Protein AF-A0A842SRC9-F1 (afdb_monomer_lite)

pLDDT: mean 84.94, std 12.38, range [43.25, 96.5]

Secondary structure (DSSP, 8-state):
-----PPPPP--SS---GGG---GGGGTT-EEE-TTS-EEEEEEEEEEETTEEEEEEEEESSEEEEEGGGEETT-SSEEEESS--GGGGTT-EEE-TTS-EEEEEEEEE-SSSSS--SEEEEESSTTSPPEEEEGGGEEE-SSEEEESS---

Radius of gyration: 21.08 Å; chains: 1; bounding box: 48×25×72 Å

Structure (mmCIF, N/CA/C/O backbone):
data_AF-A0A842SRC9-F1
#
_entry.id   AF-A0A842SRC9-F1
#
loop_
_atom_site.group_PDB
_atom_site.id
_atom_site.type_symbol
_atom_site.label_atom_id
_atom_site.label_alt_id
_atom_site.label_comp_id
_atom_site.label_asym_id
_atom_site.label_entity_id
_atom_site.label_seq_id
_atom_site.pdbx_PDB_ins_code
_atom_site.Cartn_x
_atom_site.Cartn_y
_atom_site.Cartn_z
_atom_site.occupancy
_atom_site.B_iso_or_equiv
_atom_site.auth_seq_id
_atom_site.auth_comp_id
_atom_site.auth_asym_id
_atom_site.auth_atom_id
_atom_site.pdbx_PDB_model_num
ATOM 1 N N . MET A 1 1 ? 2.477 3.929 46.086 1.00 43.25 1 MET A N 1
ATOM 2 C CA . MET A 1 1 ? 0.997 3.905 46.073 1.00 43.25 1 MET A CA 1
ATOM 3 C C . MET A 1 1 ? 0.545 3.603 44.647 1.00 43.25 1 MET A C 1
ATOM 5 O O . MET A 1 1 ? 0.725 4.438 43.773 1.00 43.25 1 MET A O 1
ATOM 9 N N . LEU A 1 2 ? 0.083 2.380 44.373 1.00 44.12 2 LEU A N 1
ATOM 10 C CA . LEU A 1 2 ? -0.429 1.986 43.054 1.00 44.12 2 LEU A CA 1
ATOM 11 C C . LEU A 1 2 ? -1.904 2.393 42.976 1.00 44.12 2 LEU A C 1
ATOM 13 O O . LEU A 1 2 ? -2.737 1.803 43.661 1.00 44.12 2 LEU A O 1
ATOM 17 N N . PHE A 1 3 ? -2.232 3.400 42.166 1.00 46.09 3 PHE A N 1
ATOM 18 C CA . PHE A 1 3 ? -3.623 3.723 41.851 1.00 46.09 3 PHE A CA 1
ATOM 19 C C . PHE A 1 3 ? -4.230 2.553 41.067 1.00 46.09 3 PHE A C 1
ATOM 21 O O . PHE A 1 3 ? -3.958 2.378 39.879 1.00 46.09 3 PHE A O 1
ATOM 28 N N . ARG A 1 4 ? -5.048 1.729 41.732 1.00 45.66 4 ARG A N 1
ATOM 29 C CA . ARG A 1 4 ? -5.922 0.772 41.048 1.00 45.66 4 ARG A CA 1
ATOM 30 C C . ARG A 1 4 ? -6.950 1.586 40.263 1.00 45.66 4 ARG A C 1
ATOM 32 O O . ARG A 1 4 ? -7.829 2.197 40.864 1.00 45.66 4 ARG A O 1
ATOM 39 N N . LYS A 1 5 ? -6.817 1.638 38.933 1.00 53.66 5 LYS A N 1
ATOM 40 C CA . LYS A 1 5 ? -7.853 2.201 38.056 1.00 53.66 5 LYS A CA 1
ATOM 41 C C . LYS A 1 5 ? -9.140 1.416 38.302 1.00 53.66 5 LYS A C 1
ATOM 43 O O . LYS A 1 5 ? -9.171 0.215 38.043 1.00 53.66 5 LYS A O 1
ATOM 48 N N . GLN A 1 6 ? -10.163 2.073 38.840 1.00 61.16 6 GLN A N 1
ATOM 49 C CA . GLN A 1 6 ? -11.482 1.462 38.934 1.00 61.16 6 GLN A CA 1
ATOM 50 C C . GLN A 1 6 ? -12.016 1.221 37.513 1.00 61.16 6 GLN A C 1
ATOM 52 O O . GLN A 1 6 ? -11.843 2.094 36.653 1.00 61.16 6 GLN A O 1
ATOM 57 N N . PRO A 1 7 ? -12.610 0.048 37.237 1.00 60.41 7 PRO A N 1
ATOM 58 C CA . PRO A 1 7 ? -13.251 -0.201 35.955 1.00 60.41 7 PRO A CA 1
ATOM 59 C C . PRO A 1 7 ? -14.421 0.780 35.754 1.00 60.41 7 PRO A C 1
ATOM 61 O O . PRO A 1 7 ? -15.015 1.236 36.735 1.00 60.41 7 PRO A O 1
ATOM 64 N N . PRO A 1 8 ? -14.745 1.142 34.502 1.00 65.75 8 PRO A N 1
ATOM 65 C CA . PRO A 1 8 ? -15.842 2.059 34.219 1.00 65.75 8 PRO A CA 1
ATOM 66 C C . PRO A 1 8 ? -17.183 1.482 34.693 1.00 65.75 8 PRO A C 1
ATOM 68 O O . PRO A 1 8 ? -17.420 0.279 34.594 1.00 65.75 8 PRO A O 1
ATOM 71 N N . ALA A 1 9 ? -18.076 2.350 35.174 1.00 71.31 9 ALA A N 1
ATOM 72 C CA . ALA A 1 9 ? -19.454 1.972 35.467 1.00 71.31 9 ALA A CA 1
ATOM 73 C C . ALA A 1 9 ? -20.181 1.621 34.156 1.00 71.31 9 ALA A C 1
ATOM 75 O O . ALA A 1 9 ? -20.224 2.432 33.230 1.00 71.31 9 ALA A O 1
ATOM 76 N N . ILE A 1 10 ? -20.731 0.407 34.068 1.00 69.31 10 ILE A N 1
ATOM 77 C CA . ILE A 1 10 ? -21.433 -0.086 32.877 1.00 69.31 10 ILE A CA 1
ATOM 78 C C . ILE A 1 10 ? -22.927 0.207 33.034 1.00 69.31 10 ILE A C 1
ATOM 80 O O . ILE A 1 10 ? -23.577 -0.325 33.930 1.00 69.31 10 ILE A O 1
ATOM 84 N N . LEU A 1 11 ? -23.483 1.021 32.136 1.00 64.50 11 LEU A N 1
ATOM 85 C CA . LEU A 1 11 ? -24.927 1.205 31.979 1.00 64.50 11 LEU A CA 1
ATOM 86 C C . LEU A 1 11 ? -25.370 0.451 30.721 1.00 64.50 11 LEU A C 1
ATOM 88 O O . LEU A 1 11 ? -25.334 0.994 29.620 1.00 64.50 11 LEU A O 1
ATOM 92 N N . SER A 1 12 ? -25.735 -0.823 30.871 1.00 65.31 12 SER A N 1
ATOM 93 C CA . SER A 1 12 ? -26.203 -1.666 29.765 1.00 65.31 12 SER A CA 1
ATOM 94 C C . SER A 1 12 ? -27.372 -2.544 30.203 1.00 65.31 12 SER A C 1
ATOM 96 O O . SER A 1 12 ? -27.325 -3.163 31.261 1.00 65.31 12 SER A O 1
ATOM 98 N N . GLY A 1 13 ? -28.402 -2.650 29.358 1.00 64.00 13 GLY A N 1
ATOM 99 C CA . GLY A 1 13 ? -29.509 -3.603 29.534 1.00 64.00 13 GLY A CA 1
ATOM 100 C C . GLY A 1 13 ? -29.144 -5.054 29.184 1.00 64.00 13 GLY A C 1
ATOM 101 O O . GLY A 1 13 ? -29.997 -5.934 29.250 1.00 64.00 13 GLY A O 1
ATOM 102 N N . ARG A 1 14 ? -27.895 -5.311 28.771 1.00 58.31 14 ARG A N 1
ATOM 103 C CA . ARG A 1 14 ? -27.340 -6.640 28.473 1.00 58.31 14 ARG A CA 1
ATOM 104 C C . ARG A 1 14 ? -25.960 -6.779 29.118 1.00 58.31 14 ARG A C 1
ATOM 106 O O . ARG A 1 14 ? -25.144 -5.865 29.014 1.00 58.31 14 ARG A O 1
ATOM 113 N N . LEU A 1 15 ? -25.679 -7.933 29.721 1.00 59.19 15 LEU A N 1
ATOM 114 C CA . LEU A 1 15 ? -24.322 -8.339 30.102 1.00 59.19 15 LEU A CA 1
ATOM 115 C C . LEU A 1 15 ? -23.510 -8.571 28.819 1.00 59.19 15 LEU A C 1
ATOM 117 O O . LEU A 1 15 ? -23.468 -9.675 28.287 1.00 59.19 15 LEU A O 1
ATOM 121 N N . GLN A 1 16 ? -22.928 -7.507 28.272 1.00 58.31 16 GLN A N 1
ATOM 122 C CA . GLN A 1 16 ? -21.856 -7.627 27.293 1.00 58.31 16 GLN A CA 1
ATOM 123 C C . GLN A 1 16 ? -20.547 -7.717 28.062 1.00 58.31 16 GLN A C 1
ATOM 125 O O . GLN A 1 16 ? -20.212 -6.823 28.840 1.00 58.31 16 GLN A O 1
ATOM 130 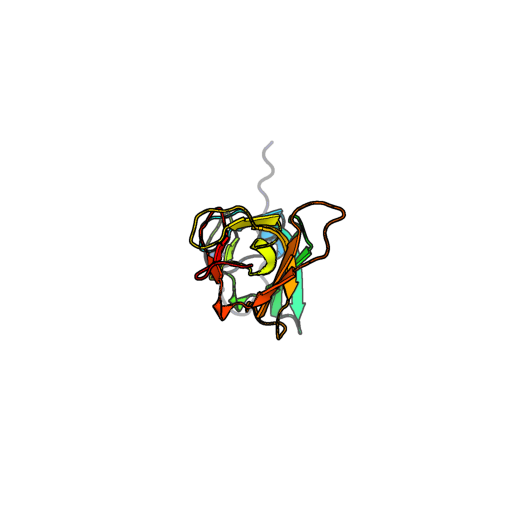N N . SER A 1 17 ? -19.829 -8.816 27.848 1.00 59.47 17 SER A N 1
ATOM 131 C CA . SER A 1 17 ? -18.422 -8.897 28.202 1.00 59.47 17 SER A CA 1
ATOM 132 C C . SER A 1 17 ? -17.685 -7.763 27.486 1.00 59.47 17 SER A C 1
ATOM 134 O O . SER A 1 17 ? -17.754 -7.656 26.261 1.00 59.47 17 SER A O 1
ATOM 136 N N . LEU A 1 18 ? -16.999 -6.899 28.239 1.00 60.22 18 LEU A N 1
ATOM 137 C CA . LEU A 1 18 ? -16.127 -5.879 27.648 1.00 60.22 18 LEU A CA 1
ATOM 138 C C . LEU A 1 18 ? -14.928 -6.511 26.920 1.00 60.22 18 LEU A C 1
ATOM 140 O O . LEU A 1 18 ? -14.298 -5.827 26.112 1.00 60.22 18 LEU A O 1
ATOM 144 N N . ASP A 1 19 ? -14.642 -7.794 27.166 1.00 59.84 19 ASP A N 1
ATOM 145 C CA . ASP A 1 19 ? -13.516 -8.516 26.567 1.00 59.84 19 ASP A CA 1
ATOM 146 C C . ASP A 1 19 ? -13.673 -8.687 25.045 1.00 59.84 19 ASP A C 1
ATOM 148 O O . ASP A 1 19 ? -12.674 -8.749 24.334 1.00 59.84 19 ASP A O 1
ATOM 152 N N . ASP A 1 20 ? -14.909 -8.664 24.527 1.00 58.62 20 ASP A N 1
ATOM 153 C CA . ASP A 1 20 ? -15.201 -8.781 23.089 1.00 58.62 20 ASP A CA 1
ATOM 154 C C . ASP A 1 20 ? -15.270 -7.420 22.367 1.00 58.62 20 ASP A C 1
ATOM 156 O O . ASP A 1 20 ? -15.574 -7.345 21.172 1.00 58.62 20 ASP A O 1
ATOM 160 N N . THR A 1 21 ? -15.008 -6.315 23.076 1.00 66.62 21 THR A N 1
ATOM 161 C CA . THR A 1 21 ? -15.073 -4.958 22.516 1.00 66.62 21 THR A CA 1
ATOM 162 C C . THR A 1 21 ? -13.711 -4.283 22.476 1.00 66.62 21 THR A C 1
ATOM 164 O O . THR A 1 21 ? -13.100 -3.987 23.500 1.00 66.62 21 THR A O 1
ATOM 167 N N . GLU A 1 22 ? -13.254 -3.946 21.271 1.00 70.81 22 GLU A N 1
ATOM 168 C CA . GLU A 1 22 ? -12.047 -3.145 21.095 1.00 70.81 22 GLU A CA 1
ATOM 169 C C . GLU A 1 22 ? -12.375 -1.652 21.029 1.00 70.81 22 GLU A C 1
ATOM 171 O O . GLU A 1 22 ? -13.217 -1.197 20.252 1.00 70.81 22 GLU A O 1
ATOM 176 N N . GLN A 1 23 ? -11.657 -0.856 21.820 1.00 78.38 23 GLN A N 1
ATOM 177 C CA . GLN A 1 23 ? -11.757 0.596 21.740 1.00 78.38 23 GLN A CA 1
ATOM 178 C C . GLN A 1 23 ? -11.105 1.100 20.449 1.00 78.38 23 GLN A C 1
ATOM 180 O O . GLN A 1 23 ? -9.985 0.716 20.117 1.00 78.38 23 GLN A O 1
ATOM 185 N N . ALA A 1 24 ? -11.740 2.051 19.760 1.00 79.00 24 ALA A N 1
ATOM 186 C CA . ALA A 1 24 ? -11.149 2.693 18.581 1.00 79.00 24 ALA A CA 1
ATOM 187 C C . ALA A 1 24 ? -9.764 3.304 18.882 1.00 79.00 24 ALA A C 1
ATOM 189 O O . ALA A 1 24 ? -8.841 3.219 18.074 1.00 79.00 24 ALA A O 1
ATOM 190 N N . THR A 1 25 ? -9.581 3.857 20.081 1.00 82.94 25 THR A N 1
ATOM 191 C CA . THR A 1 25 ? -8.299 4.396 20.560 1.00 82.94 25 THR A CA 1
ATOM 192 C C . THR A 1 25 ? -7.189 3.349 20.616 1.00 82.94 25 THR A C 1
ATOM 194 O O . THR A 1 25 ? -6.030 3.707 20.417 1.00 82.94 25 THR A O 1
ATOM 197 N N . ALA A 1 26 ? -7.518 2.066 20.802 1.00 85.25 26 ALA A N 1
ATOM 198 C CA . ALA A 1 26 ? -6.541 0.982 20.810 1.00 85.25 26 ALA A CA 1
ATOM 199 C C . ALA A 1 26 ? -5.842 0.825 19.452 1.00 85.25 26 ALA A C 1
ATOM 201 O O . ALA A 1 26 ? -4.719 0.336 19.392 1.00 85.25 26 ALA A O 1
ATOM 202 N N . TYR A 1 27 ? -6.463 1.268 18.354 1.00 88.12 27 TYR A N 1
ATOM 203 C CA . TYR A 1 27 ? -5.845 1.228 17.031 1.00 88.12 27 TYR A CA 1
ATOM 204 C C . TYR A 1 27 ? -4.798 2.321 16.827 1.00 88.12 27 TYR A C 1
ATOM 206 O O . TYR A 1 27 ? -3.906 2.160 15.992 1.00 88.12 27 TYR A O 1
ATOM 214 N N . LEU A 1 28 ? -4.881 3.435 17.557 1.00 92.25 28 LEU A N 1
ATOM 215 C CA . LEU A 1 28 ? -4.024 4.595 17.331 1.00 92.25 28 LEU A CA 1
ATOM 216 C C . LEU A 1 28 ? -2.556 4.265 17.617 1.00 92.25 28 LEU A C 1
ATOM 218 O O . LEU A 1 28 ? -2.201 3.664 18.625 1.00 92.25 28 LEU A O 1
ATOM 222 N N . GLY A 1 29 ? -1.671 4.664 16.704 1.00 93.19 29 GLY A N 1
ATOM 223 C CA . GLY A 1 29 ? -0.233 4.433 16.821 1.00 93.19 29 GLY A CA 1
ATOM 224 C C . GLY A 1 29 ? 0.233 3.016 16.471 1.00 93.19 29 GLY A C 1
ATOM 225 O O . GLY A 1 29 ? 1.443 2.840 16.267 1.00 93.19 29 GLY A O 1
ATOM 226 N N . LYS A 1 30 ? -0.676 2.039 16.316 1.00 94.19 30 LYS A N 1
ATOM 227 C CA . LYS A 1 30 ? -0.326 0.675 15.890 1.00 94.19 30 LYS A CA 1
ATOM 228 C C . LYS A 1 30 ? 0.402 0.693 14.549 1.00 94.19 30 LYS A C 1
ATOM 230 O O . LYS A 1 30 ? 0.109 1.497 13.656 1.00 94.19 30 LYS A O 1
ATOM 235 N N . ARG A 1 31 ? 1.380 -0.204 14.412 1.00 96.06 31 ARG A N 1
ATOM 236 C CA . ARG A 1 31 ? 2.100 -0.412 13.152 1.00 96.06 31 ARG A CA 1
ATOM 237 C C . ARG A 1 31 ? 1.201 -1.165 12.181 1.00 96.06 31 ARG A C 1
ATOM 239 O O . ARG A 1 31 ? 0.493 -2.081 12.584 1.00 96.06 31 ARG A O 1
ATOM 246 N N . VAL A 1 32 ? 1.250 -0.766 10.917 1.00 96.00 32 VAL A N 1
ATOM 247 C CA . VAL A 1 32 ? 0.472 -1.372 9.839 1.00 96.00 32 VAL A CA 1
ATOM 248 C C . VAL A 1 32 ? 1.410 -2.102 8.893 1.00 96.00 32 VAL A C 1
ATOM 250 O O . VAL A 1 32 ? 2.372 -1.503 8.399 1.00 96.00 32 VAL A O 1
ATOM 253 N N . TYR A 1 33 ? 1.116 -3.371 8.636 1.00 94.75 33 TYR A N 1
ATOM 254 C CA . TYR A 1 33 ? 1.893 -4.251 7.772 1.00 94.75 33 TYR A CA 1
ATOM 255 C C . TYR A 1 33 ? 1.035 -4.778 6.628 1.00 94.75 33 TYR A C 1
ATOM 257 O O . TYR A 1 33 ? -0.161 -5.011 6.791 1.00 94.75 33 TYR A O 1
ATOM 265 N N . SER A 1 34 ? 1.639 -4.938 5.458 1.00 93.25 34 SER A N 1
ATOM 266 C CA . SER A 1 34 ? 0.983 -5.537 4.302 1.00 93.25 34 SER A CA 1
ATOM 267 C C . SER A 1 34 ? 0.900 -7.064 4.438 1.00 93.25 34 SER A C 1
ATOM 269 O O . SER A 1 34 ? 1.561 -7.640 5.305 1.00 93.25 34 SER A O 1
ATOM 271 N N . THR A 1 35 ? 0.141 -7.733 3.564 1.00 91.50 35 THR A N 1
ATOM 272 C CA . THR A 1 35 ? 0.072 -9.211 3.531 1.00 91.50 35 THR A CA 1
ATOM 273 C C . THR A 1 35 ? 1.455 -9.844 3.356 1.00 91.50 35 THR A C 1
ATOM 275 O O . THR A 1 35 ? 1.748 -10.877 3.952 1.00 91.50 35 THR A O 1
ATOM 278 N N . SER A 1 36 ? 2.336 -9.203 2.584 1.00 88.81 36 SER A N 1
ATOM 279 C CA . SER A 1 36 ? 3.718 -9.650 2.380 1.00 88.81 36 SER A CA 1
ATOM 280 C C . SER A 1 36 ? 4.655 -9.398 3.572 1.00 88.81 36 SER A C 1
ATOM 282 O O . SER A 1 36 ? 5.825 -9.792 3.510 1.00 88.81 36 SER A O 1
ATOM 284 N N . GLY A 1 37 ? 4.170 -8.752 4.640 1.00 89.56 37 GLY A N 1
ATOM 285 C CA . GLY A 1 37 ? 4.935 -8.389 5.837 1.00 89.56 37 GLY A CA 1
ATOM 286 C C . GLY A 1 37 ? 5.667 -7.047 5.738 1.00 89.56 37 GLY A C 1
ATOM 287 O O . GLY A 1 37 ? 6.412 -6.683 6.649 1.00 89.56 37 GLY A O 1
ATOM 288 N N . ASP A 1 38 ? 5.469 -6.283 4.660 1.00 90.81 38 ASP A N 1
ATOM 289 C CA . ASP A 1 38 ? 6.140 -4.998 4.491 1.00 90.81 38 ASP A CA 1
ATOM 290 C C . ASP A 1 38 ? 5.488 -3.916 5.360 1.00 90.81 38 ASP A C 1
ATOM 292 O O . ASP A 1 38 ? 4.266 -3.797 5.457 1.00 90.81 38 ASP A O 1
ATOM 296 N N . TYR A 1 39 ? 6.312 -3.063 5.967 1.00 93.31 39 TYR A N 1
ATOM 297 C CA . TYR A 1 39 ? 5.822 -1.954 6.780 1.00 93.31 39 TYR A CA 1
ATOM 298 C C . TYR A 1 39 ? 5.171 -0.856 5.922 1.00 93.31 39 TYR A C 1
ATOM 300 O O . TYR A 1 39 ? 5.821 -0.222 5.084 1.00 93.31 39 TYR A O 1
ATOM 308 N N . VAL A 1 40 ? 3.892 -0.580 6.185 1.00 94.00 40 VAL A N 1
ATOM 309 C CA . VAL A 1 40 ? 3.084 0.420 5.470 1.00 94.00 40 VAL A CA 1
ATOM 310 C C . VAL A 1 40 ? 3.138 1.778 6.174 1.00 94.00 40 VAL A C 1
ATOM 312 O O . VAL A 1 40 ? 3.289 2.819 5.526 1.00 94.00 40 VAL A O 1
ATOM 315 N N . GLY A 1 41 ? 3.037 1.791 7.505 1.00 95.38 41 GLY A N 1
ATOM 316 C CA . GLY A 1 41 ? 3.002 3.015 8.306 1.00 95.38 41 GLY A CA 1
ATOM 317 C C . GLY A 1 41 ? 2.452 2.795 9.713 1.00 95.38 41 GLY A C 1
ATOM 318 O O . GLY A 1 41 ? 2.425 1.671 10.204 1.00 95.38 41 GLY A O 1
ATOM 319 N N . LYS A 1 42 ? 2.000 3.873 10.360 1.00 96.50 42 LYS A N 1
ATOM 320 C CA . LYS A 1 42 ? 1.269 3.809 11.636 1.00 96.50 42 LYS A CA 1
ATOM 321 C C . LY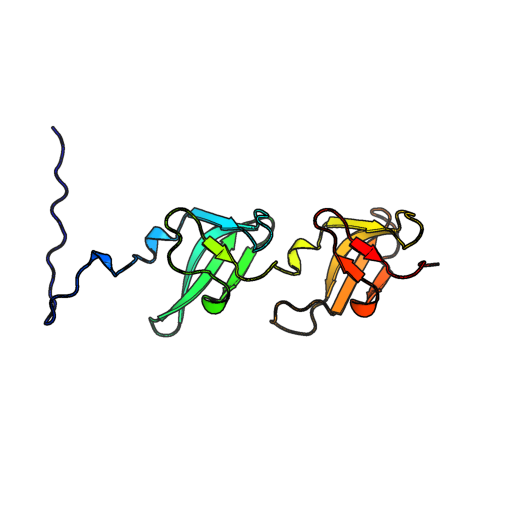S A 1 42 ? -0.147 4.333 11.482 1.00 96.50 42 LYS A C 1
ATOM 323 O O . LYS A 1 42 ? -0.362 5.279 10.720 1.00 96.50 42 LYS A O 1
ATOM 328 N N . VAL A 1 43 ? -1.084 3.774 12.236 1.00 95.94 43 VAL A N 1
ATOM 329 C CA . VAL A 1 43 ? -2.433 4.331 12.350 1.00 95.94 43 VAL A CA 1
ATOM 330 C C . VAL A 1 43 ? -2.330 5.712 12.990 1.00 95.94 43 VAL A C 1
ATOM 332 O O . VAL A 1 43 ? -1.813 5.871 14.095 1.00 95.94 43 VAL A O 1
ATOM 335 N N . LYS A 1 44 ? -2.771 6.725 12.254 1.00 96.44 44 LYS A N 1
ATOM 336 C CA . LYS A 1 44 ? -2.858 8.108 12.716 1.00 96.44 44 LYS A CA 1
ATOM 337 C C . LYS A 1 44 ? -4.234 8.398 13.301 1.00 96.44 44 LYS A C 1
ATOM 339 O O . LYS A 1 44 ? -4.310 9.152 14.260 1.00 96.44 44 LYS A O 1
ATOM 344 N N . ASP A 1 45 ? -5.277 7.862 12.676 1.00 95.31 45 ASP A N 1
ATOM 345 C CA . ASP A 1 45 ? -6.657 8.173 13.025 1.00 95.31 45 ASP A CA 1
ATOM 346 C C . ASP A 1 45 ? -7.589 7.010 12.678 1.00 95.31 45 ASP A C 1
ATOM 348 O O . ASP A 1 45 ? -7.275 6.202 11.794 1.00 95.31 45 ASP A O 1
ATOM 352 N N . VAL A 1 46 ? -8.734 6.960 13.348 1.00 93.44 46 VAL A N 1
ATOM 353 C CA . VAL A 1 46 ? -9.810 5.998 13.105 1.00 93.44 46 VAL A CA 1
ATOM 354 C C . VAL A 1 46 ? -11.000 6.760 12.547 1.00 93.44 46 VAL A C 1
ATOM 356 O O . VAL A 1 46 ? -11.526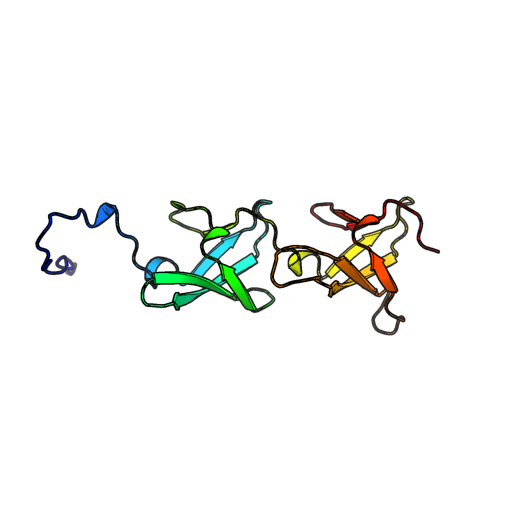 7.665 13.186 1.00 93.44 46 VAL A O 1
ATOM 359 N N . LEU A 1 47 ? -11.420 6.410 11.335 1.00 93.31 47 LEU A N 1
ATOM 360 C CA . LEU A 1 47 ? -12.504 7.107 10.658 1.00 93.31 47 LEU A CA 1
ATOM 361 C C . LEU A 1 47 ? -13.816 6.362 10.866 1.00 93.31 47 LEU A C 1
ATOM 363 O O . LEU A 1 47 ? -13.915 5.158 10.616 1.00 93.31 47 LEU A O 1
ATOM 367 N N . LEU A 1 48 ? -14.833 7.111 11.281 1.00 91.62 48 LEU A N 1
ATOM 368 C CA . LEU A 1 48 ? -16.195 6.628 11.454 1.00 91.62 48 LEU A CA 1
ATOM 369 C C . LEU A 1 48 ? -17.088 7.199 10.348 1.00 91.62 48 LEU A C 1
ATOM 371 O O . LEU A 1 48 ? -16.953 8.361 9.965 1.00 91.62 48 LEU A O 1
ATOM 375 N N . LYS A 1 49 ? -18.028 6.396 9.855 1.00 91.00 49 LYS A N 1
ATOM 376 C CA . LYS A 1 49 ? -19.102 6.819 8.952 1.00 91.00 49 LYS A CA 1
ATOM 377 C C . LYS A 1 49 ? -20.421 6.353 9.552 1.00 91.00 49 LYS A C 1
ATOM 379 O O . LYS A 1 49 ? -20.590 5.163 9.790 1.00 91.00 49 LYS A O 1
ATOM 384 N N . ASN A 1 50 ? -21.341 7.284 9.802 1.00 91.44 50 ASN A N 1
ATOM 385 C CA . ASN A 1 50 ? -22.629 7.004 10.452 1.00 91.44 50 ASN A CA 1
ATOM 386 C C . ASN A 1 50 ? -22.463 6.226 11.774 1.00 91.44 50 ASN A C 1
ATOM 388 O O . ASN A 1 50 ? -23.133 5.224 11.988 1.00 91.44 50 ASN A O 1
ATOM 392 N N . GLN A 1 51 ? -21.518 6.655 12.621 1.00 84.12 51 GLN A N 1
ATOM 393 C CA . GLN A 1 51 ? -21.167 6.027 13.911 1.00 84.12 51 GLN A CA 1
ATOM 394 C C . GLN A 1 51 ? -20.564 4.608 13.831 1.00 84.12 51 GLN A C 1
ATOM 396 O O . GLN A 1 51 ? -20.138 4.075 14.851 1.00 84.12 51 GLN A O 1
ATOM 401 N N . ALA A 1 52 ? -20.438 4.020 12.640 1.00 86.19 52 ALA A N 1
ATOM 402 C CA . ALA A 1 52 ? -19.744 2.754 12.429 1.00 86.19 52 ALA A CA 1
ATOM 403 C C . ALA A 1 52 ? -18.294 2.978 11.979 1.00 86.19 52 ALA A C 1
ATOM 405 O O . ALA A 1 52 ? -17.993 3.944 11.273 1.00 86.19 52 ALA A O 1
ATOM 406 N N . LEU A 1 53 ? -17.395 2.055 12.337 1.00 87.81 53 LEU A N 1
ATOM 407 C CA . LEU A 1 53 ? -16.030 2.044 11.809 1.00 87.81 53 LEU A CA 1
ATOM 408 C C . LEU A 1 53 ? -16.071 1.972 10.277 1.00 87.81 53 LEU A C 1
ATOM 410 O O . LEU A 1 53 ? -16.636 1.035 9.710 1.00 87.81 53 LEU A O 1
ATOM 414 N N . ALA A 1 54 ? -15.477 2.969 9.623 1.00 91.81 54 ALA A N 1
ATOM 415 C CA . ALA A 1 54 ? -15.306 3.009 8.175 1.00 91.81 54 ALA A CA 1
ATOM 416 C C . ALA A 1 54 ? -13.907 2.539 7.773 1.00 91.81 54 ALA A C 1
ATOM 418 O O . ALA A 1 54 ? -13.737 1.868 6.762 1.00 91.81 54 ALA A O 1
ATOM 419 N N . GLY A 1 55 ? -12.891 2.879 8.565 1.00 93.12 55 GLY A N 1
ATOM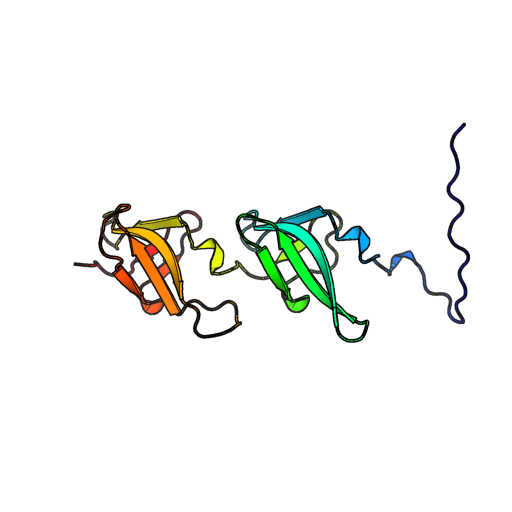 420 C CA . GLY A 1 55 ? -11.524 2.495 8.259 1.00 93.12 55 GLY A CA 1
ATOM 421 C C . GLY A 1 55 ? -10.490 3.249 9.078 1.00 93.12 55 GLY A C 1
ATOM 422 O O . GLY A 1 55 ? -10.800 3.916 10.064 1.00 93.12 55 GLY A O 1
ATOM 423 N N . LEU A 1 56 ? -9.241 3.151 8.642 1.00 94.75 56 LEU A N 1
ATOM 424 C CA . LEU A 1 56 ? -8.080 3.703 9.324 1.00 94.75 56 LEU A CA 1
ATOM 425 C C . LEU A 1 56 ? -7.349 4.686 8.416 1.00 94.75 56 LEU A C 1
ATOM 427 O O . LEU A 1 56 ? -7.098 4.418 7.239 1.00 94.75 56 LEU A O 1
ATOM 431 N N . LEU A 1 57 ? -6.935 5.816 8.981 1.00 95.75 57 LEU A N 1
ATOM 432 C CA . LEU A 1 57 ? -5.997 6.715 8.331 1.00 95.75 57 LEU A CA 1
ATOM 433 C C . LEU A 1 57 ? -4.580 6.338 8.755 1.00 95.75 57 LEU A C 1
ATOM 435 O O . LEU A 1 57 ? -4.195 6.511 9.909 1.00 95.75 57 LEU A O 1
ATOM 439 N N . VAL A 1 58 ? -3.767 5.878 7.814 1.00 96.00 58 VAL A N 1
ATOM 440 C CA . VAL A 1 58 ? -2.386 5.458 8.057 1.00 96.00 58 VAL A CA 1
ATOM 441 C C . VAL A 1 58 ? -1.413 6.525 7.579 1.00 96.00 58 VAL A C 1
ATOM 443 O O . VAL A 1 58 ? -1.448 6.971 6.430 1.00 96.00 58 VAL A O 1
ATOM 446 N N . LYS A 1 59 ? -0.500 6.929 8.465 1.00 95.19 59 LYS A N 1
ATOM 447 C CA . LYS A 1 59 ? 0.639 7.794 8.154 1.00 95.19 59 LYS A CA 1
ATOM 448 C C . LYS A 1 59 ? 1.887 6.929 7.996 1.00 95.19 59 LYS A C 1
ATOM 450 O O . LYS A 1 59 ? 2.502 6.507 8.973 1.00 95.19 59 LYS A O 1
ATOM 455 N N . GLY A 1 60 ? 2.261 6.681 6.748 1.00 89.62 60 GLY A N 1
ATOM 456 C CA . GLY A 1 60 ? 3.555 6.116 6.375 1.00 89.62 60 GLY A CA 1
ATOM 457 C C . GLY A 1 60 ? 4.383 7.135 5.602 1.00 89.62 60 GLY A C 1
ATOM 458 O O . GLY A 1 60 ? 4.389 8.328 5.910 1.00 89.62 60 GLY A O 1
ATOM 459 N N . ARG A 1 61 ? 5.017 6.683 4.514 1.00 84.75 61 ARG A N 1
ATOM 460 C CA . ARG A 1 61 ? 5.617 7.588 3.510 1.00 84.75 61 ARG A CA 1
ATOM 461 C C . ARG A 1 61 ? 4.577 8.490 2.839 1.00 84.75 61 ARG A C 1
ATOM 463 O O . ARG A 1 61 ? 4.915 9.548 2.317 1.00 84.75 61 ARG A O 1
ATOM 470 N N . ARG A 1 62 ? 3.324 8.041 2.810 1.00 83.38 62 ARG A N 1
ATOM 471 C CA . ARG A 1 62 ? 2.149 8.785 2.358 1.00 83.38 62 ARG A CA 1
ATOM 472 C C . ARG A 1 62 ? 1.022 8.583 3.359 1.00 83.38 62 ARG A C 1
ATOM 474 O O . ARG A 1 62 ? 1.066 7.649 4.160 1.00 83.38 62 ARG A O 1
ATOM 481 N N . ARG A 1 63 ? 0.031 9.470 3.303 1.00 90.56 63 ARG A N 1
ATOM 482 C CA . ARG A 1 63 ? -1.245 9.251 3.981 1.00 90.56 63 ARG A CA 1
ATOM 483 C C . ARG A 1 63 ? -2.066 8.288 3.131 1.00 90.56 63 ARG A C 1
ATOM 485 O O . ARG A 1 63 ? -2.216 8.525 1.934 1.00 90.56 63 ARG A O 1
ATOM 492 N N . LEU A 1 64 ? -2.530 7.207 3.738 1.00 91.25 64 LEU A N 1
ATOM 493 C CA . LEU A 1 64 ? -3.364 6.196 3.105 1.00 91.25 64 LEU A CA 1
ATOM 494 C C . LEU A 1 64 ? -4.631 6.046 3.932 1.00 91.25 64 LEU A C 1
ATOM 496 O O . LEU A 1 64 ? -4.551 5.897 5.147 1.00 91.25 64 LEU A O 1
ATOM 500 N N . PHE A 1 65 ? -5.780 6.094 3.273 1.00 93.44 65 PHE A N 1
ATOM 501 C CA . PHE A 1 65 ? -7.016 5.606 3.862 1.00 93.44 65 PHE A CA 1
ATOM 502 C C . PHE A 1 65 ? -7.112 4.108 3.581 1.00 93.44 65 PHE A C 1
ATOM 504 O O . PHE A 1 65 ? -6.922 3.687 2.436 1.00 93.44 65 PHE A O 1
ATOM 511 N N . LEU A 1 66 ? -7.362 3.327 4.623 1.00 92.44 66 LEU A N 1
ATOM 512 C CA . LEU A 1 66 ? -7.560 1.889 4.551 1.00 92.44 66 LEU A CA 1
ATOM 513 C C . LEU A 1 66 ? -8.978 1.591 5.006 1.00 92.44 66 LEU A C 1
ATOM 515 O O . LEU A 1 66 ? -9.317 1.856 6.156 1.00 92.44 66 LEU A O 1
ATOM 519 N N . ASP A 1 67 ? -9.787 1.058 4.099 1.00 92.31 67 ASP A N 1
ATOM 520 C CA . ASP A 1 67 ? -11.111 0.556 4.454 1.00 92.31 67 ASP A CA 1
ATOM 521 C C . ASP A 1 67 ? -10.972 -0.584 5.472 1.00 92.31 67 ASP A C 1
ATOM 523 O O . ASP A 1 67 ? -10.015 -1.367 5.394 1.00 92.31 67 ASP A O 1
ATOM 527 N N . LYS A 1 68 ? -11.913 -0.687 6.414 1.00 90.38 68 LYS A N 1
ATOM 528 C CA . LYS A 1 68 ? -11.909 -1.747 7.433 1.00 90.38 68 LYS A CA 1
ATOM 529 C C . LYS A 1 68 ? -11.841 -3.142 6.808 1.00 90.38 68 LYS A C 1
ATOM 531 O O . LYS A 1 68 ? -11.226 -4.035 7.382 1.00 90.38 68 LYS A O 1
ATOM 536 N N . ASP A 1 69 ? -12.402 -3.309 5.610 1.00 91.31 69 ASP A N 1
ATOM 537 C CA . ASP A 1 69 ? -12.485 -4.601 4.931 1.00 91.31 69 ASP A CA 1
ATOM 538 C C . ASP A 1 69 ? -11.106 -5.127 4.512 1.00 91.31 69 ASP A C 1
ATOM 540 O O . ASP A 1 69 ? -10.911 -6.342 4.402 1.00 91.31 69 ASP A O 1
ATOM 544 N N . TYR A 1 70 ? -10.123 -4.233 4.349 1.00 91.81 70 TYR A N 1
ATOM 545 C CA . TYR A 1 70 ? -8.738 -4.593 4.054 1.00 91.81 70 TYR A CA 1
ATOM 546 C C . TYR A 1 70 ? -7.931 -4.990 5.292 1.00 91.81 70 TYR A C 1
ATOM 548 O O . TYR A 1 70 ? -6.811 -5.467 5.120 1.00 91.81 70 TYR A O 1
ATOM 556 N N . CYS A 1 71 ? -8.454 -4.827 6.509 1.00 90.12 71 CYS A N 1
ATOM 557 C CA . CYS A 1 71 ? -7.762 -5.175 7.750 1.00 90.12 71 CYS A CA 1
ATOM 558 C C . CYS A 1 71 ? -8.103 -6.604 8.202 1.00 90.12 71 CYS A C 1
ATOM 560 O O . CYS A 1 71 ? -9.248 -7.051 8.110 1.00 90.12 71 CYS A O 1
ATOM 562 N N . VAL A 1 72 ? -7.103 -7.329 8.700 1.00 87.94 72 VAL A N 1
ATOM 563 C CA . VAL A 1 72 ? -7.277 -8.618 9.379 1.00 87.94 72 VAL A CA 1
ATOM 564 C C . VAL A 1 72 ? -7.708 -8.346 10.828 1.00 87.94 72 VAL A C 1
ATOM 566 O O . VAL A 1 72 ? -6.999 -7.620 11.529 1.00 87.94 72 VAL A O 1
ATOM 569 N N . PRO A 1 73 ? -8.854 -8.881 11.284 1.00 82.06 73 PRO A N 1
ATOM 570 C CA . PRO A 1 73 ? -9.316 -8.704 12.659 1.00 82.06 73 PRO A CA 1
ATOM 571 C C . PRO A 1 73 ? -8.489 -9.537 13.654 1.00 82.06 73 PRO A C 1
ATOM 573 O O . PRO A 1 73 ? -7.880 -10.536 13.275 1.00 82.06 73 PRO A O 1
ATOM 576 N N . GLY A 1 74 ? -8.495 -9.142 14.932 1.00 75.06 74 GLY A N 1
ATOM 577 C CA . GLY A 1 74 ? -7.963 -9.954 16.038 1.00 75.06 74 GLY A CA 1
ATOM 578 C C . GLY A 1 74 ? -6.446 -9.903 16.250 1.00 75.06 74 GLY A C 1
ATOM 579 O O . GLY A 1 74 ? -5.908 -10.692 17.022 1.00 75.06 74 GLY A O 1
ATOM 580 N N . VAL A 1 75 ? -5.730 -8.987 15.588 1.00 77.88 75 VAL A N 1
ATOM 581 C CA . VAL A 1 75 ? -4.287 -8.800 15.808 1.00 77.88 75 VAL A CA 1
ATOM 582 C C . VAL A 1 75 ? -4.061 -7.715 16.863 1.00 77.88 75 VAL A C 1
ATOM 584 O O . VAL A 1 75 ? -4.289 -6.524 16.637 1.00 77.88 75 VAL A O 1
ATOM 587 N N . ILE A 1 76 ? -3.586 -8.137 18.035 1.00 73.94 76 ILE A N 1
ATOM 588 C CA . ILE A 1 76 ? -3.539 -7.287 19.232 1.00 73.94 76 ILE A CA 1
ATOM 589 C C . ILE A 1 76 ? -2.509 -6.157 19.094 1.00 73.94 76 ILE A C 1
ATOM 591 O O . ILE A 1 76 ? -2.824 -5.013 19.405 1.00 73.94 76 ILE A O 1
ATOM 595 N N . ASP A 1 77 ? -1.321 -6.422 18.546 1.00 86.25 77 ASP A N 1
ATOM 596 C CA . ASP A 1 77 ? -0.207 -5.453 18.571 1.00 86.25 77 ASP A CA 1
ATOM 597 C C . ASP A 1 77 ? -0.010 -4.661 17.269 1.00 86.25 77 ASP A C 1
ATOM 599 O O . ASP A 1 77 ? 0.773 -3.706 17.200 1.00 86.25 77 ASP A O 1
ATOM 603 N N . SER A 1 78 ? -0.703 -5.042 16.199 1.00 91.75 78 SER A N 1
ATOM 604 C CA . SER A 1 78 ? -0.522 -4.433 14.882 1.00 91.75 78 SER A CA 1
ATOM 605 C C . SER A 1 78 ? -1.776 -4.535 14.029 1.00 91.75 78 SER A C 1
ATOM 607 O O . SER A 1 78 ? -2.689 -5.290 14.332 1.00 91.75 78 SER A O 1
ATOM 609 N N . VAL A 1 79 ? -1.821 -3.758 12.951 1.00 93.06 79 VAL A N 1
ATOM 610 C CA . VAL A 1 79 ? -2.846 -3.900 11.917 1.00 93.06 79 VAL A CA 1
ATOM 611 C C . VAL A 1 79 ? -2.211 -4.612 10.734 1.00 93.06 79 VAL A C 1
ATOM 613 O O . VAL A 1 79 ? -1.260 -4.105 10.136 1.00 93.06 79 VAL A O 1
ATOM 616 N N . ILE A 1 80 ? -2.739 -5.777 10.381 1.00 94.69 80 ILE A N 1
ATOM 617 C CA . ILE A 1 80 ? -2.299 -6.525 9.203 1.00 94.69 80 ILE A CA 1
ATOM 618 C C . ILE A 1 80 ? -3.309 -6.293 8.087 1.00 94.69 80 ILE A C 1
ATOM 620 O O . ILE A 1 80 ? -4.517 -6.331 8.316 1.00 94.69 80 ILE A O 1
ATOM 624 N N . LEU A 1 81 ? -2.823 -6.029 6.879 1.00 93.62 81 LEU A N 1
ATOM 625 C CA . LEU A 1 81 ? -3.668 -5.910 5.698 1.00 93.62 81 LEU A CA 1
ATOM 626 C C . LEU A 1 81 ? -3.812 -7.255 4.999 1.00 93.62 81 LEU A C 1
ATOM 628 O O . LEU A 1 81 ? -2.858 -8.020 4.927 1.00 93.62 81 LEU A O 1
ATOM 632 N N . LYS A 1 82 ? -4.985 -7.492 4.411 1.00 93.19 82 LYS A N 1
ATOM 633 C CA . LYS A 1 82 ? -5.283 -8.649 3.549 1.00 93.19 82 LYS A CA 1
ATOM 634 C C . LYS A 1 82 ? -4.675 -8.535 2.147 1.00 93.19 82 LYS A C 1
ATOM 636 O O . LYS A 1 82 ? -4.803 -9.447 1.338 1.00 93.19 82 LYS A O 1
ATOM 641 N N . VAL A 1 83 ? -4.110 -7.374 1.817 1.00 90.38 83 VAL A N 1
ATOM 642 C CA . VAL A 1 83 ? -3.577 -7.052 0.491 1.00 90.38 83 VAL A CA 1
ATOM 643 C C . VAL A 1 83 ? -2.273 -6.282 0.621 1.00 90.38 83 VAL A C 1
ATOM 645 O O . VAL A 1 83 ? -2.020 -5.624 1.632 1.00 90.38 83 VAL A O 1
ATOM 648 N N . ASP A 1 84 ? -1.477 -6.293 -0.443 1.00 89.50 84 ASP A N 1
ATOM 649 C CA . ASP A 1 84 ? -0.352 -5.377 -0.592 1.00 89.50 84 ASP A CA 1
ATOM 650 C C . ASP A 1 84 ? -0.819 -4.087 -1.287 1.00 89.50 84 ASP A C 1
ATOM 652 O O . ASP A 1 84 ? -1.279 -4.131 -2.434 1.00 89.50 84 ASP A O 1
ATOM 656 N N . PRO A 1 85 ? -0.740 -2.912 -0.630 1.00 89.38 85 PRO A N 1
ATOM 657 C CA . PRO A 1 85 ? -1.151 -1.662 -1.251 1.00 89.38 85 PRO A CA 1
ATOM 658 C C . PRO A 1 85 ? -0.332 -1.357 -2.512 1.00 89.38 85 PRO A C 1
ATOM 660 O O . PRO A 1 85 ? 0.880 -1.164 -2.449 1.00 89.38 85 PRO A O 1
ATOM 663 N N . VAL A 1 86 ? -0.998 -1.171 -3.651 1.00 89.19 86 VAL A N 1
ATOM 664 C CA . VAL A 1 86 ? -0.388 -0.860 -4.960 1.00 89.19 86 VAL A CA 1
ATOM 665 C C . VAL A 1 86 ? 0.513 0.383 -4.907 1.00 89.19 86 VAL A C 1
ATOM 667 O O . VAL A 1 86 ? 1.517 0.497 -5.609 1.00 89.19 86 VAL A O 1
ATOM 670 N N . THR A 1 87 ? 0.219 1.318 -4.002 1.00 87.50 87 THR A N 1
ATOM 671 C CA . THR A 1 87 ? 1.068 2.497 -3.761 1.00 87.50 87 THR A CA 1
ATOM 672 C C . THR A 1 87 ? 2.495 2.161 -3.301 1.00 87.50 87 THR A C 1
ATOM 674 O O . THR A 1 87 ? 3.393 2.992 -3.477 1.00 87.50 87 THR A O 1
ATOM 677 N N . MET A 1 88 ? 2.729 0.956 -2.769 1.00 87.88 88 MET A N 1
ATOM 678 C CA . MET A 1 88 ? 4.044 0.451 -2.360 1.00 87.88 88 MET A CA 1
ATOM 679 C C . MET A 1 88 ? 4.947 0.089 -3.540 1.00 87.88 88 MET A C 1
ATOM 681 O O . MET A 1 88 ? 6.157 -0.032 -3.361 1.00 87.88 88 MET A O 1
ATOM 685 N N . LEU A 1 89 ? 4.407 0.002 -4.760 1.00 89.44 89 LEU A N 1
ATOM 686 C CA . LEU A 1 89 ? 5.213 -0.137 -5.974 1.00 89.44 89 LEU A CA 1
ATOM 687 C C . LEU A 1 89 ? 6.073 1.110 -6.240 1.00 89.44 89 LEU A C 1
ATOM 689 O O . LEU A 1 89 ? 7.108 1.027 -6.903 1.00 89.44 89 LEU A O 1
ATOM 693 N N . ARG A 1 90 ? 5.703 2.281 -5.697 1.00 89.88 90 ARG A N 1
ATOM 694 C CA . ARG A 1 90 ? 6.500 3.506 -5.861 1.00 89.88 90 ARG A CA 1
ATOM 695 C C . ARG A 1 90 ? 7.897 3.335 -5.276 1.00 89.88 90 ARG A C 1
ATOM 697 O O . ARG A 1 90 ? 8.082 2.845 -4.168 1.00 89.88 90 ARG A O 1
ATOM 704 N N . ARG A 1 91 ? 8.880 3.876 -5.994 1.00 89.94 91 ARG A N 1
ATOM 705 C CA . ARG A 1 91 ? 10.320 3.814 -5.710 1.00 89.94 91 ARG A CA 1
ATOM 706 C C . ARG A 1 91 ? 10.965 2.434 -5.850 1.00 89.94 91 ARG A C 1
ATOM 708 O O . ARG A 1 91 ? 12.191 2.377 -5.727 1.00 89.94 91 ARG A O 1
ATOM 715 N N . LYS A 1 92 ? 10.213 1.370 -6.160 1.00 91.25 92 LYS A N 1
ATOM 716 C CA . LYS A 1 92 ? 10.824 0.096 -6.551 1.00 91.25 92 LYS A CA 1
ATOM 717 C C . LYS A 1 92 ? 11.638 0.282 -7.833 1.00 91.25 92 LYS A C 1
ATOM 719 O O . LYS A 1 92 ? 11.318 1.128 -8.678 1.00 91.25 92 LYS A O 1
ATOM 724 N N . LEU A 1 93 ? 12.738 -0.458 -7.918 1.00 94.31 93 LEU A N 1
ATOM 725 C CA . LEU A 1 93 ? 13.547 -0.538 -9.127 1.00 94.31 93 LEU A CA 1
ATOM 726 C C . LEU A 1 93 ? 12.813 -1.386 -10.161 1.00 94.31 93 LEU A C 1
ATOM 728 O O . LEU A 1 93 ? 12.188 -2.380 -9.797 1.00 94.31 93 LEU A O 1
ATOM 732 N N . VAL A 1 94 ? 12.900 -0.967 -11.419 1.00 94.94 94 VAL A N 1
ATOM 733 C CA . VAL A 1 94 ? 12.296 -1.659 -12.557 1.00 94.94 94 VAL A CA 1
ATOM 734 C C . VAL A 1 94 ? 13.411 -2.184 -13.448 1.00 94.94 94 VAL A C 1
ATOM 736 O O . VAL A 1 94 ? 14.290 -1.411 -13.851 1.00 94.94 94 VAL A O 1
ATOM 739 N N . PHE A 1 95 ? 13.356 -3.475 -13.739 1.00 93.50 95 PHE A N 1
ATOM 740 C CA . PHE A 1 95 ? 14.268 -4.192 -14.621 1.00 93.50 95 PHE A CA 1
ATOM 741 C C . PHE A 1 95 ? 13.467 -4.833 -15.746 1.00 93.50 95 PHE A C 1
ATOM 743 O O . PHE A 1 95 ? 12.321 -5.211 -15.525 1.00 93.50 95 PHE A O 1
ATOM 750 N N . ASP A 1 96 ? 14.044 -4.937 -16.935 1.00 92.69 96 ASP A N 1
ATOM 751 C CA . ASP A 1 96 ? 13.447 -5.744 -17.996 1.00 92.69 96 ASP A CA 1
ATOM 752 C C . ASP A 1 96 ? 13.755 -7.240 -17.833 1.00 92.69 96 ASP A C 1
ATOM 754 O O . ASP A 1 96 ? 14.450 -7.654 -16.900 1.00 92.69 96 ASP A O 1
ATOM 758 N N . SER A 1 97 ? 13.235 -8.047 -18.757 1.00 90.69 97 SER A N 1
ATOM 759 C CA . SER A 1 97 ? 13.430 -9.498 -18.796 1.00 90.69 97 SER A CA 1
ATOM 760 C C . SER A 1 97 ? 14.890 -9.925 -18.996 1.00 90.69 97 SER A C 1
ATOM 762 O O . SER A 1 97 ? 15.231 -11.064 -18.698 1.00 90.69 97 SER A O 1
ATOM 764 N N . HIS A 1 98 ? 15.763 -9.032 -19.473 1.00 90.75 98 HIS A N 1
ATOM 765 C CA . HIS A 1 98 ? 17.200 -9.284 -19.620 1.00 90.75 98 HIS A CA 1
ATOM 766 C C . HIS A 1 98 ? 18.011 -8.795 -18.410 1.00 90.75 98 HIS A C 1
ATOM 768 O O . HIS A 1 98 ? 19.240 -8.829 -18.427 1.00 90.75 98 HIS A O 1
ATOM 774 N N . GLY A 1 99 ? 17.346 -8.313 -17.356 1.00 88.44 99 GLY A N 1
ATOM 775 C CA . GLY A 1 99 ? 17.996 -7.784 -16.160 1.00 88.44 99 GLY A CA 1
ATOM 776 C C . GLY A 1 99 ? 18.547 -6.365 -16.326 1.00 88.44 99 GLY A C 1
ATOM 777 O O . GLY A 1 99 ? 19.187 -5.839 -15.410 1.00 88.44 99 GLY A O 1
ATOM 778 N N . LYS A 1 100 ? 18.283 -5.685 -17.447 1.00 92.06 100 LYS A N 1
ATOM 779 C CA . LYS A 1 100 ? 18.698 -4.294 -17.649 1.00 92.06 100 LYS A CA 1
ATOM 780 C C . LYS A 1 100 ? 17.799 -3.377 -16.830 1.00 92.06 100 LYS A C 1
ATOM 782 O O . LYS A 1 100 ? 16.570 -3.422 -16.868 1.00 92.06 100 LYS A O 1
ATOM 787 N N . ARG A 1 101 ? 18.432 -2.481 -16.072 1.00 93.81 101 ARG A N 1
ATOM 788 C CA . ARG A 1 101 ? 17.730 -1.498 -15.242 1.00 93.81 101 ARG A CA 1
ATOM 789 C C . ARG A 1 101 ? 17.066 -0.427 -16.112 1.00 93.81 101 ARG A C 1
ATOM 791 O O . ARG A 1 101 ? 17.742 0.447 -16.655 1.00 93.81 101 ARG A O 1
ATOM 798 N N . ILE A 1 102 ? 15.735 -0.425 -16.137 1.00 93.75 102 ILE A N 1
ATOM 799 C CA . ILE A 1 102 ? 14.920 0.592 -16.817 1.00 93.75 102 ILE A CA 1
ATOM 800 C C . ILE A 1 102 ? 14.868 1.879 -15.992 1.00 93.75 102 ILE A C 1
ATOM 802 O O . ILE A 1 102 ? 14.998 2.988 -16.516 1.00 93.75 102 ILE A O 1
ATOM 806 N N . GLY A 1 103 ? 14.725 1.752 -14.671 1.00 94.69 103 GLY A N 1
ATOM 807 C CA . GLY A 1 103 ? 14.688 2.911 -13.790 1.00 94.69 103 GLY A CA 1
ATOM 808 C C . GLY A 1 103 ? 14.026 2.641 -12.450 1.00 94.69 103 GLY A C 1
ATOM 809 O O . GLY A 1 103 ? 14.213 1.591 -11.839 1.00 94.69 103 GLY A O 1
ATOM 810 N N . ARG A 1 104 ? 13.287 3.636 -11.963 1.00 95.19 104 ARG A N 1
ATOM 811 C CA . ARG A 1 104 ? 12.558 3.596 -10.697 1.00 95.19 104 ARG A CA 1
ATOM 812 C C . ARG A 1 104 ? 11.131 4.094 -10.894 1.00 95.19 104 ARG A C 1
ATOM 814 O O . ARG A 1 104 ? 10.914 5.076 -11.605 1.00 95.19 104 ARG A O 1
ATOM 821 N N . VAL A 1 105 ? 10.174 3.464 -10.216 1.00 94.56 105 VAL A N 1
ATOM 822 C CA . VAL A 1 105 ? 8.774 3.909 -10.233 1.00 94.56 105 VAL A CA 1
ATOM 823 C C . VAL A 1 105 ? 8.639 5.266 -9.549 1.00 94.56 105 VAL A C 1
ATOM 825 O O . VAL A 1 105 ? 8.903 5.405 -8.351 1.00 94.56 105 VAL A O 1
ATOM 828 N N . VAL A 1 106 ? 8.186 6.268 -10.292 1.00 94.19 106 VAL A N 1
ATOM 829 C CA . VAL A 1 106 ? 7.890 7.609 -9.779 1.00 94.19 106 VAL A CA 1
ATOM 830 C C . VAL A 1 106 ? 6.405 7.812 -9.520 1.00 94.19 106 VAL A C 1
ATOM 832 O O . VAL A 1 106 ? 6.052 8.562 -8.615 1.00 94.19 106 VAL A O 1
ATOM 835 N N . SER A 1 107 ? 5.520 7.125 -10.236 1.00 92.00 107 SER A N 1
ATOM 836 C CA . SER A 1 107 ? 4.075 7.181 -10.005 1.00 92.00 107 SER A CA 1
ATOM 837 C C . SER A 1 107 ? 3.421 5.848 -10.329 1.00 92.00 107 SER A C 1
ATOM 839 O O . SER A 1 107 ? 4.003 5.032 -11.037 1.00 92.00 107 SER A O 1
ATOM 841 N N . VAL A 1 108 ? 2.232 5.639 -9.780 1.00 91.69 108 VAL A N 1
ATOM 842 C CA . VAL A 1 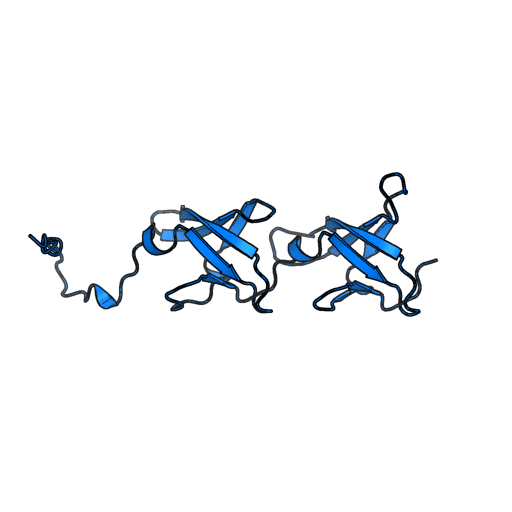108 ? 1.389 4.483 -10.073 1.00 91.69 108 VAL A CA 1
ATOM 843 C C . VAL A 1 108 ? 0.028 5.024 -10.477 1.00 91.69 108 VAL A C 1
ATOM 845 O O . VAL A 1 108 ? -0.556 5.812 -9.731 1.00 91.69 108 VAL A O 1
ATOM 848 N N . GLU A 1 109 ? -0.426 4.638 -11.659 1.00 91.31 109 GLU A N 1
ATOM 849 C CA . GLU A 1 109 ? -1.749 4.938 -12.188 1.00 91.31 109 GLU A CA 1
ATOM 850 C C . GLU A 1 109 ? -2.714 3.837 -11.758 1.00 91.31 109 GLU A C 1
ATOM 852 O O . GLU A 1 109 ? -2.416 2.642 -11.850 1.00 91.31 109 GLU A O 1
ATOM 857 N N . ARG A 1 110 ? -3.869 4.258 -11.251 1.00 87.00 110 ARG A N 1
ATOM 858 C CA . ARG A 1 110 ? -4.944 3.380 -10.796 1.00 87.00 110 ARG A CA 1
ATOM 859 C C . ARG A 1 110 ? -6.173 3.711 -11.630 1.00 87.00 110 ARG A C 1
ATOM 861 O O . ARG A 1 110 ? -6.501 4.889 -11.746 1.00 87.00 110 ARG A O 1
ATOM 868 N N . SER A 1 111 ? -6.871 2.694 -12.120 1.00 74.88 111 SER A N 1
ATOM 869 C CA . SER A 1 111 ? -8.135 2.842 -12.863 1.00 74.88 111 SER A CA 1
ATOM 870 C C . SER A 1 111 ? -9.275 3.314 -11.974 1.00 74.88 111 SER A C 1
ATOM 872 O O . SER A 1 111 ? -10.294 3.791 -12.459 1.00 74.88 111 SER A O 1
ATOM 874 N N . SER A 1 112 ? -9.143 3.138 -10.656 1.00 78.88 112 SER A N 1
ATOM 875 C CA . SER A 1 112 ? -10.208 3.422 -9.699 1.00 78.88 112 SER A CA 1
ATOM 876 C C . SER A 1 112 ? -9.679 3.625 -8.275 1.00 78.88 112 SER A C 1
ATOM 878 O O . SER A 1 112 ? -8.477 3.589 -7.997 1.00 78.88 112 SER A O 1
ATOM 880 N N . THR A 1 113 ? -10.608 3.787 -7.334 1.00 75.38 113 THR A N 1
ATOM 881 C CA . THR A 1 113 ? -10.350 3.787 -5.888 1.00 75.38 113 THR A CA 1
ATOM 882 C C . THR A 1 113 ? -9.932 2.415 -5.343 1.00 75.38 113 THR A C 1
ATOM 884 O O . THR A 1 113 ? -9.452 2.337 -4.210 1.00 75.38 113 THR A O 1
ATOM 887 N N . LYS A 1 114 ? -10.034 1.335 -6.135 1.00 80.88 114 LYS A N 1
ATOM 888 C CA . LYS A 1 114 ? -9.648 -0.034 -5.746 1.00 80.88 114 LYS A CA 1
ATOM 889 C C . LYS A 1 114 ? -8.138 -0.228 -5.733 1.00 80.88 114 LYS A C 1
ATOM 891 O O . LYS A 1 114 ? -7.401 0.509 -6.394 1.00 80.88 114 LYS A O 1
ATOM 896 N N . ASN A 1 115 ? -7.657 -1.224 -4.991 1.00 82.75 115 ASN A N 1
ATOM 897 C CA . ASN A 1 115 ? -6.239 -1.590 -4.924 1.00 82.75 115 ASN A CA 1
ATOM 898 C C . ASN A 1 115 ? 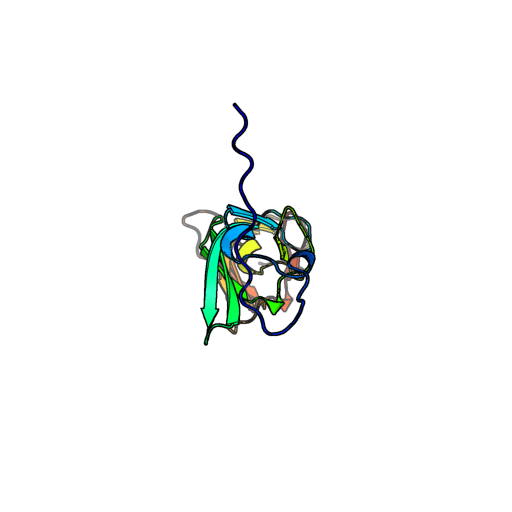-5.751 -2.304 -6.208 1.00 82.75 115 ASN A C 1
ATOM 900 O O . ASN A 1 115 ? -5.182 -3.386 -6.140 1.00 82.75 115 ASN A O 1
ATOM 904 N N . ALA A 1 116 ? -6.002 -1.708 -7.376 1.00 85.88 116 ALA A N 1
ATOM 905 C CA . ALA A 1 116 ? -5.610 -2.204 -8.690 1.00 85.88 116 ALA A CA 1
ATOM 906 C C . ALA A 1 116 ? -4.637 -1.223 -9.363 1.00 85.88 116 ALA A C 1
ATOM 908 O O . ALA A 1 116 ? -4.746 -0.006 -9.187 1.00 85.88 116 ALA A O 1
ATOM 909 N N . CYS A 1 117 ? -3.670 -1.766 -10.101 1.00 88.31 117 CYS A N 1
ATOM 910 C CA . CYS A 1 117 ? -2.658 -1.016 -10.839 1.00 88.31 117 CYS A CA 1
ATOM 911 C C . CYS A 1 117 ? -2.931 -1.128 -12.342 1.00 88.31 117 CYS A C 1
ATOM 913 O O . CYS A 1 117 ? -2.971 -2.242 -12.859 1.00 88.31 117 CYS A O 1
ATOM 915 N N . ASP A 1 118 ? -3.024 -0.000 -13.045 1.00 91.19 118 ASP A N 1
ATOM 916 C CA . ASP A 1 118 ? -3.144 0.012 -14.515 1.00 91.19 118 ASP A CA 1
ATOM 917 C C . ASP A 1 118 ? -1.798 0.168 -15.187 1.00 91.19 118 ASP A C 1
ATOM 919 O O . ASP A 1 118 ? -1.497 -0.465 -16.196 1.00 91.19 118 ASP A O 1
ATOM 923 N N . ALA A 1 119 ? -0.991 1.066 -14.637 1.00 92.25 119 ALA A N 1
ATOM 924 C CA . ALA A 1 119 ? 0.319 1.362 -15.160 1.00 92.25 119 ALA A CA 1
ATOM 925 C C . ALA A 1 119 ? 1.213 1.943 -14.073 1.00 92.25 119 ALA A C 1
ATOM 927 O O . ALA A 1 119 ? 0.770 2.555 -13.099 1.00 92.25 119 ALA A O 1
ATOM 928 N N . ILE A 1 120 ? 2.510 1.792 -14.278 1.00 94.12 120 ILE A N 1
ATOM 929 C CA . ILE A 1 120 ? 3.532 2.486 -13.511 1.00 94.12 120 ILE A CA 1
ATOM 930 C C . ILE A 1 120 ? 4.221 3.503 -14.407 1.00 94.12 120 ILE A C 1
ATOM 932 O O . ILE A 1 120 ? 4.457 3.273 -15.593 1.00 94.12 120 ILE A O 1
ATOM 936 N N . ILE A 1 121 ? 4.585 4.633 -13.816 1.00 95.00 121 ILE A N 1
ATOM 937 C CA . ILE A 1 121 ? 5.431 5.625 -14.464 1.00 95.00 121 ILE A CA 1
ATOM 938 C C . ILE A 1 121 ? 6.845 5.440 -13.940 1.00 95.00 121 ILE A C 1
ATOM 940 O O . ILE A 1 121 ? 7.085 5.542 -12.733 1.00 95.00 121 ILE A O 1
ATOM 944 N N . VAL A 1 122 ? 7.783 5.185 -14.843 1.00 95.69 122 VAL A N 1
ATOM 945 C CA . VAL A 1 122 ? 9.180 4.868 -14.545 1.00 95.69 122 VAL A CA 1
ATOM 946 C C . VAL A 1 122 ? 10.079 5.985 -15.061 1.00 95.69 122 VAL A C 1
ATOM 948 O O . VAL A 1 122 ? 9.901 6.479 -16.172 1.00 95.69 122 VAL A O 1
ATOM 951 N N . LYS A 1 123 ? 11.071 6.388 -14.263 1.00 95.56 123 LYS A N 1
ATOM 952 C CA . LYS A 1 123 ? 12.147 7.294 -14.695 1.00 95.56 123 LYS A CA 1
ATOM 953 C C . LYS A 1 123 ? 13.511 6.663 -14.453 1.00 95.56 123 LYS A C 1
ATOM 955 O O . LYS A 1 123 ? 13.753 6.107 -13.380 1.00 95.56 123 LYS A O 1
ATOM 960 N N . LYS A 1 124 ? 14.416 6.798 -15.426 1.00 92.25 124 LYS A N 1
ATOM 961 C CA . LYS A 1 124 ? 15.807 6.328 -15.318 1.00 92.25 124 LYS A CA 1
ATOM 962 C C . LYS A 1 124 ? 16.618 7.174 -14.324 1.00 92.25 124 LYS A C 1
ATOM 964 O O . LYS A 1 124 ? 17.297 6.626 -13.463 1.00 92.25 124 LYS A O 1
ATOM 969 N N . HIS A 1 125 ? 16.495 8.498 -14.413 1.00 90.38 125 HIS A N 1
ATOM 970 C CA . HIS A 1 125 ? 17.113 9.505 -13.538 1.00 90.38 125 HIS A CA 1
ATOM 971 C C . HIS A 1 125 ? 16.206 10.752 -13.449 1.00 90.38 125 HIS A C 1
ATOM 973 O O . HIS A 1 125 ? 15.155 10.786 -14.090 1.00 90.38 125 HIS A O 1
ATOM 979 N N . LEU A 1 126 ? 16.568 11.757 -12.637 1.00 84.38 126 LEU A N 1
ATOM 980 C CA . LEU A 1 126 ? 15.685 12.882 -12.269 1.00 84.38 126 LEU A CA 1
ATOM 981 C C . LEU A 1 126 ? 15.149 13.665 -13.489 1.00 84.38 126 LEU A C 1
ATOM 983 O O . LEU A 1 126 ? 13.958 13.981 -13.541 1.00 84.38 126 LEU A O 1
ATOM 987 N N . PHE A 1 127 ? 16.009 13.876 -14.491 1.00 89.69 127 PHE A N 1
ATOM 988 C CA . PHE A 1 127 ? 15.726 14.636 -15.717 1.00 89.69 127 PHE A CA 1
ATOM 989 C C . PHE A 1 127 ? 15.269 13.779 -16.907 1.00 89.69 127 PHE A C 1
ATOM 991 O O . PHE A 1 127 ? 14.914 14.313 -17.954 1.00 89.69 127 PHE A O 1
ATOM 998 N N . ALA A 1 128 ? 15.233 12.451 -16.761 1.00 91.62 128 ALA A N 1
ATOM 999 C CA . ALA A 1 128 ? 14.772 11.575 -17.831 1.00 91.62 128 ALA A CA 1
ATOM 1000 C C . ALA A 1 128 ? 13.276 11.783 -18.110 1.00 91.62 128 ALA A C 1
ATOM 1002 O O . ALA A 1 128 ? 12.471 11.935 -17.176 1.00 91.62 128 ALA A O 1
ATOM 1003 N N . LYS A 1 129 ? 12.891 11.687 -19.389 1.00 92.75 129 LYS A N 1
ATOM 1004 C CA . LYS A 1 129 ? 11.480 11.595 -19.777 1.00 92.75 129 LYS A CA 1
ATOM 1005 C C . LYS A 1 129 ? 10.843 10.371 -19.092 1.00 92.75 129 LYS A C 1
ATOM 1007 O O . LYS A 1 129 ? 11.436 9.288 -19.116 1.00 92.75 129 LYS A O 1
ATOM 1012 N N . PRO A 1 130 ? 9.684 10.530 -18.429 1.00 94.62 130 PRO A N 1
ATOM 1013 C CA . PRO A 1 130 ? 8.983 9.409 -17.821 1.00 94.62 130 PRO A CA 1
ATOM 1014 C C . PRO A 1 130 ? 8.482 8.443 -18.897 1.00 94.62 130 PRO A C 1
ATOM 1016 O O . PRO A 1 130 ? 8.000 8.872 -19.941 1.00 94.62 130 PRO A O 1
ATOM 1019 N N . ARG A 1 131 ? 8.573 7.142 -18.622 1.00 93.50 131 ARG A N 1
ATOM 1020 C CA . ARG A 1 131 ? 7.996 6.080 -19.451 1.00 93.50 131 ARG A CA 1
ATOM 1021 C C . ARG A 1 131 ? 6.823 5.449 -18.717 1.00 93.50 131 ARG A C 1
ATOM 1023 O O . ARG A 1 131 ? 6.927 5.157 -17.525 1.00 93.50 131 ARG A O 1
ATOM 1030 N N . ARG A 1 132 ? 5.718 5.246 -19.426 1.00 94.44 132 ARG A N 1
ATOM 1031 C CA . ARG A 1 132 ? 4.541 4.542 -18.919 1.00 94.44 132 ARG A CA 1
ATOM 1032 C C . ARG A 1 132 ? 4.670 3.056 -19.238 1.00 94.44 132 ARG A C 1
ATOM 1034 O O . ARG A 1 132 ? 4.959 2.707 -20.376 1.00 94.44 132 ARG A O 1
ATOM 1041 N N . VAL A 1 133 ? 4.453 2.199 -18.246 1.00 93.00 133 VAL A N 1
ATOM 1042 C CA . VAL A 1 133 ? 4.499 0.738 -18.388 1.00 93.00 133 VAL A CA 1
ATOM 1043 C C . VAL A 1 133 ? 3.173 0.165 -17.908 1.00 93.00 133 VAL A C 1
ATOM 1045 O O . VAL A 1 133 ? 2.804 0.385 -16.755 1.00 93.00 133 VAL A O 1
ATOM 1048 N N . ALA A 1 134 ? 2.458 -0.533 -18.789 1.00 92.44 134 ALA A N 1
ATOM 1049 C CA . ALA A 1 134 ? 1.172 -1.157 -18.478 1.00 92.44 134 ALA A CA 1
ATOM 1050 C C . ALA A 1 134 ? 1.333 -2.316 -17.485 1.00 92.44 134 ALA A C 1
ATOM 1052 O O . ALA A 1 134 ? 2.343 -3.018 -17.508 1.00 92.44 134 ALA A O 1
ATOM 1053 N N . SER A 1 135 ? 0.330 -2.542 -16.637 1.00 89.81 135 SER A N 1
ATOM 1054 C CA . SER A 1 135 ? 0.350 -3.595 -15.616 1.00 89.81 135 SER A CA 1
ATOM 1055 C C . SER A 1 135 ? 0.428 -5.006 -16.188 1.00 89.81 135 SER A C 1
ATOM 1057 O O . SER A 1 135 ? 1.034 -5.866 -15.563 1.00 89.81 135 SER A O 1
ATOM 1059 N N . SER A 1 136 ? -0.071 -5.224 -17.406 1.00 88.94 136 SER A N 1
ATOM 1060 C CA . SER A 1 136 ? 0.078 -6.489 -18.140 1.00 88.94 136 SER A CA 1
ATOM 1061 C C . SER A 1 136 ? 1.531 -6.870 -18.440 1.00 88.94 136 SER A C 1
ATOM 1063 O O . SER A 1 136 ? 1.816 -8.026 -18.747 1.00 88.94 136 SER A O 1
ATOM 1065 N N . LEU A 1 137 ? 2.455 -5.909 -18.373 1.00 87.06 137 LEU A N 1
ATOM 1066 C CA . LEU A 1 137 ? 3.881 -6.133 -18.596 1.00 87.06 137 LEU A CA 1
ATOM 1067 C C . LEU A 1 137 ? 4.668 -6.304 -17.295 1.00 87.06 137 LEU A C 1
ATOM 1069 O O . LEU A 1 137 ? 5.882 -6.482 -17.338 1.00 87.06 137 LEU A O 1
ATOM 1073 N N . ILE A 1 138 ? 4.003 -6.195 -16.145 1.00 87.19 138 ILE A N 1
ATOM 1074 C CA . ILE A 1 138 ? 4.643 -6.135 -14.839 1.00 87.19 138 ILE A CA 1
ATOM 1075 C C . ILE A 1 138 ? 4.535 -7.485 -14.145 1.00 87.19 138 ILE A C 1
ATOM 1077 O O . ILE A 1 138 ? 3.441 -7.937 -13.824 1.00 87.19 138 ILE A O 1
ATOM 1081 N N . ASP A 1 139 ? 5.686 -8.046 -13.804 1.00 84.00 139 ASP A N 1
ATOM 1082 C CA . ASP A 1 139 ? 5.815 -9.066 -12.779 1.00 84.00 139 ASP A CA 1
ATOM 1083 C C . ASP A 1 139 ? 6.416 -8.442 -11.505 1.00 84.00 139 ASP A C 1
ATOM 1085 O O . ASP A 1 139 ? 7.412 -7.704 -11.533 1.00 84.00 139 ASP A O 1
ATOM 1089 N N . VAL A 1 140 ? 5.765 -8.657 -10.362 1.00 74.50 140 VAL A N 1
ATOM 1090 C CA . VAL A 1 140 ? 6.122 -7.988 -9.105 1.00 74.50 140 VAL A CA 1
ATOM 1091 C C . VAL A 1 140 ? 6.908 -8.940 -8.215 1.00 74.50 140 VAL A C 1
ATOM 1093 O O . VAL A 1 140 ? 6.360 -9.844 -7.597 1.00 74.50 140 VAL A O 1
ATOM 1096 N N . SER A 1 141 ? 8.191 -8.638 -8.033 1.00 70.06 141 SER A N 1
ATOM 1097 C CA . SER A 1 141 ? 9.001 -9.198 -6.953 1.00 70.06 141 SER A CA 1
ATOM 1098 C C . SER A 1 141 ? 8.830 -8.380 -5.663 1.00 70.06 141 SER A C 1
ATOM 1100 O O . SER A 1 141 ? 8.502 -7.182 -5.663 1.00 70.06 141 SER A O 1
ATOM 1102 N N . LYS A 1 142 ? 9.111 -9.007 -4.511 1.00 69.75 142 LYS A N 1
ATOM 1103 C CA . LYS A 1 142 ? 9.117 -8.315 -3.209 1.00 69.75 142 LYS A CA 1
ATOM 1104 C C . LYS A 1 142 ? 9.987 -7.051 -3.244 1.00 69.75 142 LYS A C 1
ATOM 1106 O O . LYS A 1 142 ? 9.545 -5.991 -2.805 1.00 69.75 142 LYS A O 1
ATOM 1111 N N . LYS A 1 143 ? 11.180 -7.106 -3.847 1.00 80.25 143 LYS A N 1
ATOM 1112 C CA . LYS A 1 143 ? 12.154 -5.993 -3.833 1.00 80.25 143 LYS A CA 1
ATOM 1113 C C . LYS A 1 143 ? 12.153 -5.139 -5.105 1.00 80.25 143 LYS A C 1
ATOM 1115 O O . LYS A 1 143 ? 12.496 -3.956 -5.046 1.00 80.25 143 LYS A O 1
ATOM 1120 N N . SER A 1 144 ? 11.763 -5.706 -6.239 1.00 87.88 144 SER A N 1
ATOM 1121 C CA . SER A 1 144 ? 11.861 -5.073 -7.556 1.00 87.88 144 SER A CA 1
ATOM 1122 C C . SER A 1 144 ? 10.663 -5.411 -8.434 1.00 87.88 144 SER A C 1
ATOM 1124 O O . SER A 1 144 ? 9.869 -6.289 -8.125 1.00 87.88 144 SER A O 1
ATOM 1126 N N . ILE A 1 145 ? 10.519 -4.672 -9.522 1.00 90.06 145 ILE A N 1
ATOM 1127 C CA . ILE A 1 145 ? 9.545 -4.931 -10.577 1.00 90.06 145 ILE A CA 1
ATOM 1128 C C . ILE A 1 145 ? 10.338 -5.466 -11.765 1.00 90.06 145 ILE A C 1
ATOM 1130 O O . ILE A 1 145 ? 11.314 -4.833 -12.177 1.00 90.06 145 ILE A O 1
ATOM 1134 N N . ILE A 1 146 ? 9.943 -6.625 -12.271 1.00 91.62 146 ILE A N 1
ATOM 1135 C CA . ILE A 1 146 ? 10.540 -7.270 -13.436 1.00 91.62 146 ILE A CA 1
ATOM 1136 C C . ILE A 1 146 ? 9.524 -7.165 -14.566 1.00 91.62 146 ILE A C 1
ATOM 1138 O O . ILE A 1 146 ? 8.340 -7.412 -14.364 1.00 91.62 146 ILE A O 1
ATOM 1142 N N . LEU A 1 147 ? 9.958 -6.735 -15.743 1.00 90.88 147 LEU A N 1
ATOM 1143 C CA . LEU A 1 147 ? 9.086 -6.707 -16.908 1.00 90.88 147 LEU A CA 1
ATOM 1144 C C . LEU A 1 147 ? 9.152 -8.044 -17.630 1.00 90.88 147 LEU A C 1
ATOM 1146 O O . LEU A 1 147 ? 10.224 -8.629 -17.771 1.00 90.88 147 LEU A O 1
ATOM 1150 N N . ASN A 1 148 ? 8.010 -8.504 -18.125 1.00 88.62 148 ASN A N 1
ATOM 1151 C CA . ASN A 1 148 ? 7.922 -9.762 -18.867 1.00 88.62 148 ASN A CA 1
ATOM 1152 C C . ASN A 1 148 ? 8.490 -9.679 -20.295 1.00 88.62 148 ASN A C 1
ATOM 1154 O O . ASN A 1 148 ? 8.626 -10.704 -20.958 1.00 88.62 148 ASN A O 1
ATOM 1158 N N . LYS A 1 149 ? 8.814 -8.473 -20.775 1.00 85.00 149 LYS A N 1
ATOM 1159 C CA . LYS A 1 149 ? 9.399 -8.219 -22.093 1.00 85.00 149 LYS A CA 1
ATOM 1160 C C . LYS A 1 149 ? 10.490 -7.146 -22.018 1.00 85.00 149 LYS A C 1
ATOM 1162 O O . LYS A 1 149 ? 10.429 -6.284 -21.132 1.00 85.00 149 LYS A O 1
ATOM 1167 N N . PRO A 1 150 ? 11.456 -7.165 -22.953 1.00 82.06 150 PRO A N 1
ATOM 1168 C CA . PRO A 1 150 ? 12.394 -6.066 -23.126 1.00 82.06 150 PRO A CA 1
ATOM 1169 C C . PRO A 1 150 ? 11.652 -4.780 -23.485 1.00 82.06 150 PRO A C 1
ATOM 1171 O O . PRO A 1 150 ? 10.618 -4.803 -24.156 1.00 82.06 150 PRO A O 1
ATOM 1174 N N . LEU A 1 151 ? 12.169 -3.657 -22.991 1.00 75.31 151 LEU A N 1
ATOM 1175 C CA . LEU A 1 151 ? 11.589 -2.339 -23.216 1.00 75.31 151 LEU A CA 1
ATOM 1176 C C . LEU A 1 151 ? 12.630 -1.483 -23.937 1.00 75.31 151 LEU A C 1
ATOM 1178 O O . LEU A 1 151 ? 13.571 -0.990 -23.305 1.00 75.31 151 LEU A O 1
ATOM 1182 N N . ASP A 1 152 ? 12.462 -1.356 -25.252 1.00 64.75 152 ASP A N 1
ATOM 1183 C CA . ASP A 1 152 ? 13.339 -0.575 -26.132 1.00 64.75 152 ASP A CA 1
ATOM 1184 C C . ASP A 1 152 ? 13.337 0.930 -25.763 1.00 64.75 152 ASP A C 1
ATOM 1186 O O . ASP A 1 152 ? 12.297 1.494 -25.337 1.00 64.75 152 ASP A O 1
#

Foldseek 3Di:
DDPPPDDDDDDDPDPDDCVPDDDQVLQFQAWEAEPVRHTDAGFHHFDDDPNHGQFTFGDDVDTDTDGPVQWDPDDRRHTYGPHDQLQVQFQAWEAEPVRHTPATFHDFDDPDPDSDTQWTWGARDDPGDTDIGGPVQWDDDPRHTYGPHDDD

Sequence (152 aa):
MLFRKQPPAILSGRLQSLDDTEQATAYLGKRVYSTSGDYVGKVKDVLLKNQALAGLLVKGRRRLFLDKDYCVPGVIDSVILKVDPVTMLRRKLVFDSHGKRIGRVVSVERSSTKNACDAIIVKKHLFAKPRRVASSLIDVSKKSIILNKPLD